Protein AF-A0A6B3EJN1-F1 (afdb_monomer_lite)

Secondary structure (DSSP, 8-state):
----HHHHHHHH-TT-EEEEEE--HHHHHHHHHH-PPPTTSEEEEEES-TT-HHHHHHHHTTTS-TTS-------S-GGGSSSHHHHHHHHHHHHTT--

Structure (mmCIF, N/CA/C/O backbone):
data_AF-A0A6B3EJN1-F1
#
_entry.id   AF-A0A6B3EJN1-F1
#
loop_
_atom_site.group_PDB
_atom_site.id
_atom_site.type_symbol
_atom_site.label_atom_id
_atom_site.label_alt_id
_atom_site.label_comp_id
_atom_site.label_asym_id
_atom_site.label_entity_id
_atom_site.label_seq_id
_atom_site.pdbx_PDB_ins_code
_atom_site.Cartn_x
_atom_site.Cartn_y
_atom_site.Cartn_z
_atom_site.occupancy
_atom_site.B_iso_or_equiv
_atom_site.auth_seq_id
_atom_site.auth_comp_id
_atom_site.auth_asym_id
_atom_site.auth_atom_id
_atom_site.pdbx_PDB_model_num
ATOM 1 N N . THR A 1 1 ? -18.708 11.502 -8.503 1.00 52.38 1 THR A N 1
ATOM 2 C CA . THR A 1 1 ? -17.451 12.018 -7.927 1.00 52.38 1 THR A CA 1
ATOM 3 C C . THR A 1 1 ? -16.366 10.995 -8.191 1.00 52.38 1 THR A C 1
ATOM 5 O O . THR A 1 1 ? -16.683 9.812 -8.226 1.00 52.38 1 THR A O 1
ATOM 8 N N . ALA A 1 2 ? -15.136 11.419 -8.476 1.00 66.00 2 ALA A N 1
ATOM 9 C CA . ALA A 1 2 ? -14.001 10.499 -8.510 1.00 66.00 2 ALA A CA 1
ATOM 10 C C . ALA A 1 2 ? -13.492 10.385 -7.069 1.00 66.00 2 ALA A C 1
ATOM 12 O O . ALA A 1 2 ? -12.890 11.331 -6.574 1.00 66.00 2 ALA A O 1
ATOM 13 N N . ASN A 1 3 ? -13.841 9.296 -6.386 1.00 79.44 3 ASN A N 1
ATOM 14 C CA . ASN A 1 3 ? -13.421 9.059 -5.006 1.00 79.44 3 ASN A CA 1
ATOM 15 C C . ASN A 1 3 ? -12.040 8.389 -5.007 1.00 79.44 3 ASN A C 1
ATOM 17 O O . ASN A 1 3 ? -11.756 7.556 -5.873 1.00 79.44 3 ASN A O 1
ATOM 21 N N . ALA A 1 4 ? -11.198 8.720 -4.033 1.00 88.69 4 ALA A N 1
ATOM 22 C CA . ALA A 1 4 ? -9.918 8.051 -3.840 1.00 88.69 4 ALA A CA 1
ATOM 23 C C . ALA A 1 4 ? -10.118 6.608 -3.340 1.00 88.69 4 ALA A C 1
ATOM 25 O O . ALA A 1 4 ? -11.120 6.282 -2.703 1.00 88.69 4 ALA A O 1
ATOM 26 N N . THR A 1 5 ? -9.140 5.731 -3.591 1.00 92.12 5 THR A N 1
ATOM 27 C CA . THR A 1 5 ? -9.209 4.311 -3.196 1.00 92.12 5 THR A CA 1
ATOM 28 C C . THR A 1 5 ? -9.539 4.120 -1.715 1.00 92.12 5 THR A C 1
ATOM 30 O O . THR A 1 5 ? -10.399 3.305 -1.388 1.00 92.12 5 THR A O 1
ATOM 33 N N . HIS A 1 6 ? -8.896 4.881 -0.824 1.00 93.56 6 HIS A N 1
ATOM 34 C CA . HIS A 1 6 ? -9.155 4.791 0.610 1.00 93.56 6 HIS A CA 1
ATOM 35 C C . HIS A 1 6 ? -10.569 5.244 0.979 1.00 93.56 6 HIS A C 1
ATOM 37 O O . HIS A 1 6 ? -11.200 4.582 1.789 1.00 93.56 6 HIS A O 1
ATOM 43 N N . GLU A 1 7 ? -11.108 6.291 0.347 1.00 93.00 7 GLU A N 1
ATOM 44 C CA . GLU A 1 7 ? -12.485 6.743 0.584 1.00 93.00 7 GLU A CA 1
ATOM 45 C C . GLU A 1 7 ? -13.490 5.655 0.196 1.00 93.00 7 GLU A C 1
ATOM 47 O O . GLU A 1 7 ? -14.424 5.366 0.942 1.00 93.00 7 GLU A O 1
ATOM 52 N N . VAL A 1 8 ? -13.282 5.006 -0.956 1.00 93.69 8 VAL A N 1
ATOM 53 C CA . VAL A 1 8 ? -14.136 3.895 -1.399 1.00 93.69 8 VAL A CA 1
ATOM 54 C C . VAL A 1 8 ? -14.026 2.716 -0.434 1.00 93.69 8 VAL A C 1
ATOM 56 O O . VAL A 1 8 ? -15.051 2.226 0.036 1.00 93.69 8 VAL A O 1
ATOM 59 N N . ALA A 1 9 ? -12.809 2.286 -0.093 1.00 94.69 9 ALA A N 1
ATOM 60 C CA . ALA A 1 9 ? -12.594 1.168 0.822 1.00 94.69 9 ALA A CA 1
ATOM 61 C C . ALA A 1 9 ? -13.189 1.442 2.214 1.00 94.69 9 ALA A C 1
ATOM 63 O O . ALA A 1 9 ? -13.917 0.606 2.746 1.00 94.69 9 ALA A O 1
ATOM 64 N N . GLN A 1 10 ? -12.955 2.632 2.770 1.00 95.62 10 GLN A N 1
ATOM 65 C CA . GLN A 1 10 ? -13.425 3.025 4.100 1.00 95.62 10 GLN A CA 1
ATOM 66 C C . GLN A 1 10 ? -14.932 3.285 4.152 1.00 95.62 10 GLN A C 1
ATOM 68 O O . GLN A 1 10 ? -15.540 3.097 5.203 1.00 95.62 10 GLN A O 1
ATOM 73 N N . SER A 1 11 ? -15.566 3.628 3.024 1.00 94.12 11 SER A N 1
ATOM 74 C CA . SER A 1 11 ? -17.032 3.696 2.945 1.00 94.12 11 SER A CA 1
ATOM 75 C C . SER A 1 11 ? -17.711 2.335 3.144 1.00 94.12 11 SER A C 1
ATOM 77 O O . SER A 1 11 ? -18.859 2.281 3.580 1.00 94.12 11 SER A O 1
ATOM 79 N N . VAL A 1 12 ? -17.003 1.240 2.842 1.00 96.50 12 VAL A N 1
ATOM 80 C CA . VAL A 1 12 ? -17.485 -0.138 3.013 1.00 96.50 12 VAL A CA 1
ATOM 81 C C . VAL A 1 12 ? -16.991 -0.732 4.333 1.00 96.50 12 VAL A C 1
ATOM 83 O O . VAL A 1 12 ? -17.758 -1.379 5.043 1.00 96.50 12 VAL A O 1
ATOM 86 N N . ALA A 1 13 ? -15.721 -0.507 4.671 1.00 96.50 13 ALA A N 1
ATOM 87 C CA . ALA A 1 13 ? -15.075 -0.987 5.886 1.00 96.50 13 ALA A CA 1
ATOM 88 C C . ALA A 1 13 ? -14.256 0.152 6.524 1.00 96.50 13 ALA A C 1
ATOM 90 O O . ALA A 1 13 ? -13.105 0.349 6.136 1.00 96.50 13 ALA A O 1
ATOM 91 N N . PRO A 1 14 ? -14.801 0.891 7.512 1.00 96.12 14 PRO A N 1
ATOM 92 C CA . PRO A 1 14 ? -14.144 2.067 8.101 1.00 96.12 14 PRO A CA 1
ATOM 93 C C . PRO A 1 14 ? -12.743 1.814 8.674 1.00 96.12 14 PRO A C 1
ATOM 95 O O . PRO A 1 14 ? -11.924 2.727 8.733 1.00 96.12 14 PRO A O 1
ATOM 98 N N . THR A 1 15 ? -12.449 0.567 9.050 1.00 96.06 15 THR A N 1
ATOM 99 C CA . THR A 1 15 ? -11.145 0.122 9.559 1.00 96.06 15 THR A CA 1
ATOM 100 C C . THR A 1 15 ? -10.113 -0.169 8.467 1.00 96.06 15 THR A C 1
ATOM 102 O O . THR A 1 15 ? -8.969 -0.501 8.786 1.00 96.06 15 THR A O 1
ATOM 105 N N . ALA A 1 16 ? -10.484 -0.070 7.185 1.00 96.81 16 ALA A N 1
ATOM 106 C CA . ALA A 1 16 ? -9.592 -0.342 6.067 1.00 96.81 16 ALA A CA 1
ATOM 107 C C . ALA A 1 16 ? -8.348 0.555 6.120 1.00 96.81 16 ALA A C 1
ATOM 109 O O . ALA A 1 16 ? -8.421 1.772 6.339 1.00 96.81 16 ALA A O 1
ATOM 110 N N . ARG A 1 17 ? -7.195 -0.074 5.884 1.00 97.06 17 ARG A N 1
ATOM 111 C CA . ARG A 1 17 ? -5.882 0.570 5.877 1.00 97.06 17 ARG A CA 1
ATOM 112 C C . ARG A 1 17 ? -5.295 0.540 4.479 1.00 97.06 17 ARG A C 1
ATOM 114 O O . ARG A 1 17 ? -5.345 -0.493 3.816 1.00 97.06 17 ARG A O 1
ATOM 121 N N . ILE A 1 18 ? -4.785 1.677 4.025 1.00 96.56 18 ILE A N 1
ATOM 122 C CA . ILE A 1 18 ? -4.296 1.848 2.659 1.00 96.56 18 ILE A CA 1
ATOM 123 C C . ILE A 1 18 ? -2.919 2.506 2.707 1.00 96.56 18 ILE A C 1
ATOM 125 O O . ILE A 1 18 ? -2.725 3.503 3.398 1.00 96.56 18 ILE A O 1
ATOM 129 N N . VAL A 1 19 ? -1.977 1.969 1.936 1.00 95.94 19 VAL A N 1
ATOM 130 C CA . VAL A 1 19 ? -0.668 2.585 1.703 1.00 95.94 19 VAL A CA 1
ATOM 131 C C . VAL A 1 19 ? -0.556 2.903 0.220 1.00 95.94 19 VAL A C 1
ATOM 133 O O . VAL A 1 19 ? -0.706 2.019 -0.622 1.00 95.94 19 VAL A O 1
ATOM 136 N N . TYR A 1 20 ? -0.326 4.172 -0.092 1.00 94.25 20 TYR A N 1
ATOM 137 C CA . TYR A 1 20 ? -0.054 4.642 -1.446 1.00 94.25 20 TYR A CA 1
ATOM 138 C C . TYR A 1 20 ? 1.452 4.664 -1.700 1.00 94.25 20 TYR A C 1
ATOM 140 O O . TYR A 1 20 ? 2.229 4.896 -0.777 1.00 94.25 20 TYR A O 1
ATOM 148 N N . VAL A 1 21 ? 1.864 4.433 -2.944 1.00 93.44 21 VAL A N 1
ATOM 149 C CA . VAL A 1 21 ? 3.277 4.393 -3.340 1.00 93.44 21 VAL A CA 1
ATOM 150 C C . VAL A 1 21 ? 3.425 5.132 -4.657 1.00 93.44 21 VAL A C 1
ATO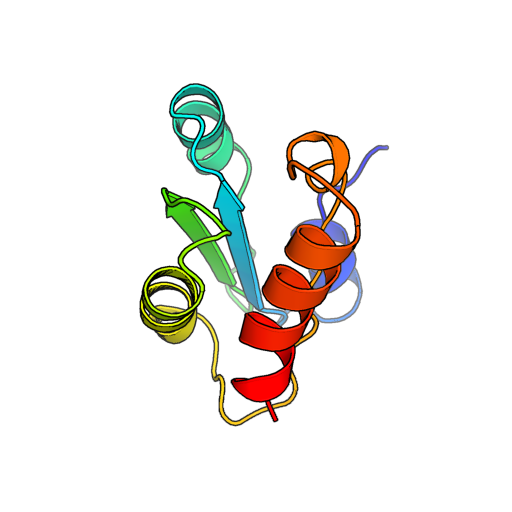M 152 O O . VAL A 1 21 ? 2.737 4.791 -5.618 1.00 93.44 21 VAL A O 1
ATOM 155 N N . ASP A 1 22 ? 4.306 6.126 -4.700 1.00 91.06 22 ASP A N 1
ATOM 156 C CA . ASP A 1 22 ? 4.680 6.819 -5.935 1.00 91.06 22 ASP A CA 1
ATOM 157 C C . ASP A 1 22 ? 6.057 7.489 -5.745 1.00 91.06 22 ASP A C 1
ATOM 159 O O . ASP A 1 22 ? 6.408 7.915 -4.635 1.00 91.06 22 ASP A O 1
ATOM 163 N N . HIS A 1 23 ? 6.864 7.542 -6.808 1.00 87.31 23 HIS A N 1
ATOM 164 C CA . HIS A 1 23 ? 8.206 8.124 -6.783 1.00 87.31 23 HIS A CA 1
ATOM 165 C C . HIS A 1 23 ? 8.224 9.613 -7.163 1.00 87.31 23 HIS A C 1
ATOM 167 O O . HIS A 1 23 ? 9.251 10.271 -6.966 1.00 87.31 23 HIS A O 1
ATOM 173 N N . ASP A 1 24 ? 7.126 10.157 -7.701 1.00 83.25 24 ASP A N 1
ATOM 174 C CA . ASP A 1 24 ? 7.038 11.547 -8.136 1.00 83.25 24 ASP A CA 1
ATOM 175 C C . ASP A 1 24 ? 6.935 12.490 -6.917 1.00 83.25 24 ASP A C 1
ATOM 177 O O . ASP A 1 24 ? 5.960 12.453 -6.154 1.00 83.25 24 ASP A O 1
ATOM 181 N N . PRO A 1 25 ? 7.922 13.383 -6.707 1.00 74.56 25 PRO A N 1
ATOM 182 C CA . PRO A 1 25 ? 7.896 14.330 -5.596 1.00 74.56 25 PRO A CA 1
ATOM 183 C C . PRO A 1 25 ? 6.707 15.307 -5.646 1.00 74.56 25 PRO A C 1
ATOM 185 O O . PRO A 1 25 ? 6.320 15.843 -4.605 1.00 74.56 25 PRO A O 1
ATOM 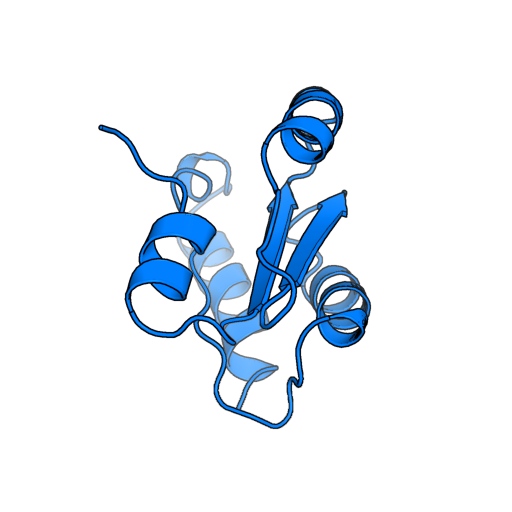188 N N . ILE A 1 26 ? 6.107 15.541 -6.819 1.00 76.38 26 ILE A N 1
ATOM 189 C CA . ILE A 1 26 ? 4.904 16.372 -6.965 1.00 76.38 26 ILE A CA 1
ATOM 190 C C . ILE A 1 26 ? 3.701 15.676 -6.323 1.00 76.38 26 ILE A C 1
ATOM 192 O O . ILE A 1 26 ? 2.921 16.320 -5.612 1.00 76.38 26 ILE A O 1
ATOM 196 N N . VAL A 1 27 ? 3.581 14.357 -6.505 1.00 77.19 27 VAL A N 1
ATOM 197 C CA . VAL A 1 27 ? 2.499 13.556 -5.920 1.00 77.19 27 VAL A CA 1
ATOM 198 C C . VAL A 1 27 ? 2.588 13.584 -4.401 1.00 77.19 27 VAL A C 1
ATOM 200 O O . VAL A 1 27 ? 1.577 13.836 -3.754 1.00 77.19 27 VAL A O 1
ATOM 203 N N . LEU A 1 28 ? 3.783 13.459 -3.817 1.00 71.56 28 LEU A N 1
ATOM 204 C CA . LEU A 1 28 ? 3.973 13.525 -2.363 1.00 71.56 28 LEU A CA 1
ATOM 205 C C . LEU A 1 28 ? 3.430 14.831 -1.749 1.00 71.56 28 LEU A C 1
ATOM 207 O O . LEU A 1 28 ? 2.806 14.815 -0.682 1.00 71.56 28 LEU A O 1
ATOM 211 N N . ALA A 1 29 ? 3.650 15.966 -2.418 1.00 68.06 29 ALA A N 1
ATOM 212 C CA . ALA A 1 29 ? 3.179 17.266 -1.944 1.00 68.06 29 ALA A CA 1
ATOM 213 C C . ALA A 1 29 ? 1.643 17.371 -1.946 1.00 68.06 29 ALA A C 1
ATOM 215 O O . ALA A 1 29 ? 1.077 18.044 -1.086 1.00 68.06 29 ALA A O 1
ATOM 216 N N . HIS A 1 30 ? 0.966 16.708 -2.888 1.00 69.56 30 HIS A N 1
ATOM 217 C CA . HIS A 1 30 ? -0.500 16.683 -2.974 1.00 69.56 30 HIS A CA 1
ATOM 218 C C . HIS A 1 30 ? -1.118 15.570 -2.113 1.00 69.56 30 HIS A C 1
ATOM 220 O O . HIS A 1 30 ? -2.169 15.768 -1.503 1.00 69.56 30 HIS A O 1
ATOM 226 N N . ALA A 1 31 ? -0.439 14.430 -1.992 1.00 66.94 31 ALA A N 1
ATOM 227 C CA . ALA A 1 31 ? -0.881 13.256 -1.251 1.00 66.94 31 ALA A CA 1
ATOM 228 C C . ALA A 1 31 ? -1.090 13.567 0.234 1.00 66.94 31 ALA A C 1
ATOM 230 O O . ALA A 1 31 ? -2.127 13.227 0.793 1.00 66.94 31 ALA A O 1
ATOM 231 N N . ARG A 1 32 ? -0.175 14.305 0.874 1.00 64.50 32 ARG A N 1
ATOM 232 C CA . ARG A 1 32 ? -0.321 14.670 2.297 1.00 64.50 32 ARG A CA 1
ATOM 233 C C . ARG A 1 32 ? -1.558 15.518 2.601 1.00 64.50 32 ARG A C 1
ATOM 235 O O . ARG A 1 32 ? -2.034 15.492 3.729 1.00 64.50 32 ARG A O 1
ATOM 242 N N . ALA A 1 33 ? -2.066 16.268 1.625 1.00 66.06 33 ALA A N 1
ATOM 243 C CA . ALA A 1 33 ? -3.264 17.087 1.795 1.00 66.06 33 ALA A CA 1
ATOM 244 C C . ALA A 1 33 ? -4.567 16.310 1.534 1.00 66.06 33 ALA A C 1
ATOM 246 O O . ALA A 1 33 ? -5.616 16.719 2.023 1.00 66.06 33 ALA A O 1
ATOM 247 N N . LEU A 1 34 ? -4.507 15.218 0.762 1.00 72.12 34 LEU A N 1
ATOM 248 C CA . LEU A 1 34 ? -5.681 14.489 0.262 1.00 72.12 34 LEU A CA 1
ATOM 249 C C . LEU A 1 34 ? -5.854 13.093 0.875 1.00 72.12 34 LEU A C 1
ATOM 251 O O . LEU A 1 34 ? -6.946 12.537 0.825 1.00 72.12 34 LEU A O 1
ATOM 255 N N . LEU A 1 35 ? -4.800 12.509 1.443 1.00 78.75 35 LEU A N 1
ATOM 256 C CA . LEU A 1 35 ? -4.836 11.182 2.057 1.00 78.75 35 LEU A CA 1
ATOM 257 C C . LEU A 1 35 ? -5.233 11.276 3.530 1.00 78.75 35 LEU A C 1
ATOM 259 O O . LEU A 1 35 ? -4.441 10.981 4.427 1.00 78.75 35 LEU A O 1
ATOM 263 N N . THR A 1 36 ? -6.461 11.723 3.773 1.00 83.56 36 THR A N 1
ATOM 264 C CA . THR A 1 36 ? -7.024 11.833 5.119 1.00 83.56 36 THR A CA 1
ATOM 265 C C . THR A 1 36 ? -7.937 10.653 5.415 1.00 83.56 36 THR A C 1
ATOM 267 O O . THR A 1 36 ? -8.980 10.499 4.789 1.00 83.56 36 THR A O 1
ATOM 270 N N . SER A 1 37 ? -7.573 9.853 6.413 1.00 87.38 37 SER A N 1
ATOM 271 C CA . SER A 1 37 ? -8.404 8.760 6.919 1.00 87.38 37 SER A CA 1
ATOM 2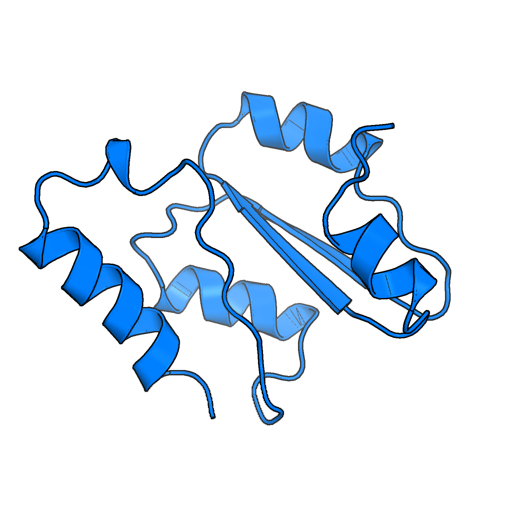72 C C . SER A 1 37 ? -9.239 9.203 8.120 1.00 87.38 37 SER A C 1
ATOM 274 O O . SER A 1 37 ? -8.831 10.069 8.897 1.00 87.38 37 SER A O 1
ATOM 276 N N . GLY A 1 38 ? -10.384 8.548 8.320 1.00 85.56 38 GLY A N 1
ATOM 277 C CA . GLY A 1 38 ? -11.085 8.573 9.605 1.00 85.56 38 GLY A CA 1
ATOM 278 C C . GLY A 1 38 ? -10.279 7.877 10.718 1.00 85.56 38 GLY A C 1
ATOM 279 O O . GLY A 1 38 ? -9.340 7.137 10.414 1.00 85.56 38 GLY A O 1
ATOM 280 N N . PRO A 1 39 ? -10.647 8.073 12.001 1.00 89.44 39 PRO A N 1
ATOM 281 C CA . PRO A 1 39 ? -9.869 7.599 13.154 1.00 89.44 39 PRO A CA 1
ATOM 282 C C . PRO A 1 39 ? -9.806 6.069 13.302 1.00 89.44 39 PRO A C 1
ATOM 284 O O . PRO A 1 39 ? -8.951 5.566 14.024 1.00 89.44 39 PRO A O 1
ATOM 287 N N . GLU A 1 40 ? -10.715 5.333 12.659 1.00 92.12 40 GLU A N 1
ATOM 288 C CA . GLU A 1 40 ? -10.774 3.865 12.718 1.00 92.12 40 GLU A CA 1
ATOM 289 C C . GLU A 1 40 ? -9.860 3.187 11.685 1.00 92.12 40 GLU A C 1
ATOM 291 O O . GLU A 1 40 ? -9.404 2.062 11.901 1.00 92.12 40 GLU A O 1
ATOM 296 N N . GLY A 1 41 ? -9.597 3.868 10.569 1.00 95.31 41 GLY A N 1
ATOM 297 C CA . GLY A 1 41 ? -8.752 3.397 9.478 1.00 95.31 41 GLY A CA 1
ATOM 298 C C . GLY A 1 41 ? -7.362 4.024 9.513 1.00 95.31 41 GLY A C 1
ATOM 299 O O . GLY A 1 41 ? -6.976 4.702 10.465 1.00 95.31 41 GLY A O 1
ATOM 300 N N . ALA A 1 42 ? -6.600 3.813 8.444 1.00 95.44 42 ALA A N 1
ATOM 301 C CA . ALA A 1 42 ? -5.332 4.503 8.251 1.00 95.44 42 ALA A CA 1
ATOM 302 C C . ALA A 1 42 ? -5.027 4.702 6.767 1.00 95.44 42 ALA A C 1
ATOM 304 O O . ALA A 1 42 ? -5.320 3.841 5.934 1.00 95.44 42 ALA A O 1
ATOM 305 N N . THR A 1 43 ? -4.387 5.821 6.458 1.00 94.56 43 THR A N 1
ATOM 306 C CA . THR A 1 43 ? -3.795 6.099 5.153 1.00 94.56 43 THR A CA 1
ATOM 307 C C . THR A 1 43 ? -2.360 6.534 5.352 1.00 94.56 43 THR A C 1
ATOM 309 O O . THR A 1 43 ? -2.083 7.383 6.197 1.00 94.56 43 THR A O 1
ATOM 312 N N . ASP A 1 44 ? -1.459 5.965 4.565 1.00 93.06 44 ASP A N 1
ATOM 313 C CA . ASP A 1 44 ? -0.056 6.362 4.551 1.00 93.06 44 ASP A CA 1
ATOM 314 C C . ASP A 1 44 ? 0.461 6.439 3.113 1.00 93.06 44 ASP A C 1
ATOM 316 O O . ASP A 1 44 ? -0.185 5.968 2.169 1.00 93.06 44 ASP A O 1
ATOM 320 N N . TYR A 1 45 ? 1.617 7.065 2.944 1.00 92.25 45 TYR A N 1
ATOM 321 C CA . TYR A 1 45 ? 2.252 7.256 1.655 1.00 92.25 45 TYR A CA 1
ATOM 322 C C . TYR A 1 45 ? 3.741 6.934 1.740 1.00 92.25 45 TYR A C 1
ATOM 324 O O . TYR A 1 45 ? 4.491 7.567 2.484 1.00 92.25 45 TYR A O 1
ATOM 332 N N . VAL A 1 46 ? 4.178 6.005 0.898 1.00 92.69 46 VAL A N 1
ATOM 333 C CA . VAL A 1 46 ? 5.582 5.673 0.692 1.00 92.69 46 VAL A CA 1
ATOM 334 C C . VAL A 1 46 ? 6.078 6.432 -0.530 1.00 92.69 46 VAL A C 1
ATOM 336 O O . VAL A 1 46 ? 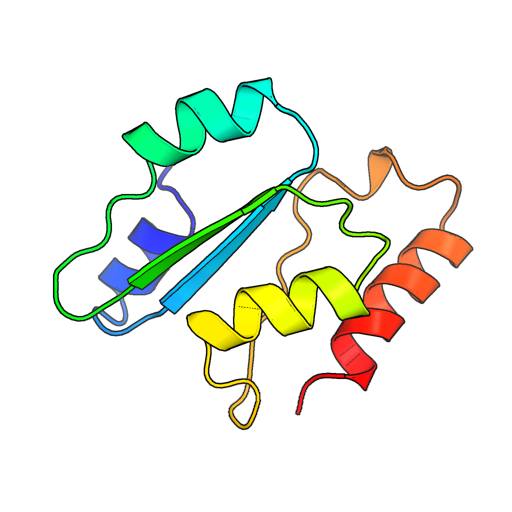5.642 6.194 -1.656 1.00 92.69 46 VAL A O 1
ATOM 339 N N . HIS A 1 47 ? 7.021 7.347 -0.311 1.00 92.00 47 HIS A N 1
ATOM 340 C CA . HIS A 1 47 ? 7.787 7.922 -1.411 1.00 92.00 47 HIS A CA 1
ATOM 341 C C . HIS A 1 47 ? 8.855 6.913 -1.829 1.00 92.00 47 HIS A C 1
ATOM 343 O O . HIS A 1 47 ? 9.846 6.736 -1.124 1.00 92.00 47 HIS A O 1
ATOM 349 N N . GLY A 1 48 ? 8.642 6.237 -2.953 1.00 91.12 48 GLY A N 1
ATOM 350 C CA . GLY A 1 48 ? 9.544 5.187 -3.407 1.00 91.12 48 GLY A CA 1
ATOM 351 C C . GLY A 1 48 ? 9.205 4.681 -4.800 1.00 91.12 48 GLY A C 1
ATOM 352 O O . GLY A 1 48 ? 8.100 4.882 -5.302 1.00 91.12 48 GLY A O 1
ATOM 353 N N . ASP A 1 49 ? 10.181 4.031 -5.426 1.00 91.81 49 ASP A N 1
ATOM 354 C CA . ASP A 1 49 ? 9.972 3.325 -6.684 1.00 91.81 49 ASP A CA 1
ATOM 355 C C . ASP A 1 49 ? 9.254 1.999 -6.409 1.00 91.81 49 ASP A C 1
ATOM 357 O O . ASP A 1 49 ? 9.742 1.176 -5.635 1.00 91.81 49 ASP A O 1
ATOM 361 N N . LEU A 1 50 ? 8.108 1.775 -7.058 1.00 92.25 50 LEU A N 1
ATOM 362 C CA . LEU A 1 50 ? 7.375 0.517 -6.938 1.00 92.25 50 LEU A CA 1
ATOM 363 C C . LEU A 1 50 ? 8.176 -0.695 -7.445 1.00 92.25 50 LEU A C 1
ATOM 365 O O . LEU A 1 50 ? 7.867 -1.824 -7.083 1.00 92.25 50 LEU A O 1
ATOM 369 N N . ALA A 1 51 ? 9.210 -0.488 -8.266 1.00 92.19 51 ALA A N 1
ATOM 370 C CA . ALA A 1 51 ? 10.111 -1.565 -8.665 1.00 92.19 51 ALA A CA 1
ATOM 371 C C . ALA A 1 51 ? 10.945 -2.115 -7.492 1.00 92.19 51 ALA A C 1
ATOM 373 O O . ALA A 1 51 ? 11.348 -3.280 -7.532 1.00 92.19 51 ALA A O 1
ATOM 374 N N . ASP A 1 52 ? 11.157 -1.330 -6.430 1.00 94.81 52 ASP A N 1
ATOM 375 C CA . ASP A 1 52 ? 11.823 -1.762 -5.197 1.00 94.81 52 ASP A CA 1
ATOM 376 C C . ASP A 1 52 ? 10.803 -2.289 -4.173 1.00 94.81 52 ASP A C 1
ATOM 378 O O . ASP A 1 52 ? 10.567 -1.714 -3.104 1.00 94.81 52 ASP A O 1
ATOM 382 N N . ALA A 1 53 ? 10.168 -3.411 -4.525 1.00 95.31 53 ALA A N 1
ATOM 383 C CA . ALA A 1 53 ? 9.143 -4.045 -3.698 1.00 95.31 53 ALA A CA 1
ATOM 384 C C . ALA A 1 53 ? 9.594 -4.322 -2.246 1.00 95.31 53 ALA A C 1
ATOM 386 O O . ALA A 1 53 ? 8.803 -4.039 -1.345 1.00 95.31 53 ALA A O 1
ATOM 387 N N . PRO A 1 54 ? 10.826 -4.802 -1.959 1.00 95.88 54 PRO A N 1
ATOM 388 C CA . PRO A 1 54 ? 11.283 -4.997 -0.581 1.00 95.88 54 PRO A CA 1
ATOM 389 C C . PRO A 1 54 ? 11.237 -3.719 0.262 1.00 95.88 54 PRO A C 1
ATOM 391 O O . PRO A 1 54 ? 10.720 -3.746 1.380 1.00 95.88 54 PRO A O 1
ATOM 394 N N . THR A 1 55 ? 11.731 -2.597 -0.271 1.00 96.38 55 THR A N 1
ATOM 395 C CA . THR A 1 55 ? 11.695 -1.305 0.429 1.00 96.38 55 THR A CA 1
ATOM 396 C C . THR A 1 55 ? 10.258 -0.832 0.618 1.00 96.38 55 THR A C 1
ATOM 398 O O . THR A 1 55 ? 9.872 -0.443 1.720 1.00 96.38 55 THR A O 1
ATOM 401 N N . VAL A 1 56 ? 9.436 -0.920 -0.431 1.00 96.50 56 VAL A N 1
ATOM 402 C CA . VAL A 1 56 ? 8.028 -0.512 -0.368 1.00 96.50 56 VAL A CA 1
ATOM 403 C C . VAL A 1 56 ? 7.252 -1.320 0.670 1.00 96.50 56 VAL A C 1
ATOM 405 O O . VAL A 1 56 ? 6.512 -0.741 1.462 1.00 96.50 56 VAL A O 1
ATOM 408 N N . LEU A 1 57 ? 7.425 -2.642 0.703 1.00 96.81 57 LEU A N 1
ATOM 409 C CA . LEU A 1 57 ? 6.739 -3.521 1.649 1.00 96.81 57 LEU A CA 1
ATOM 410 C C . LEU A 1 57 ? 7.207 -3.290 3.088 1.00 96.81 57 LEU A C 1
ATOM 412 O O . LEU A 1 57 ? 6.377 -3.266 3.996 1.00 96.81 57 LEU A O 1
ATOM 416 N N . ALA A 1 58 ? 8.505 -3.066 3.307 1.00 97.12 58 ALA A N 1
ATOM 417 C CA . ALA A 1 58 ? 9.035 -2.747 4.631 1.00 97.12 58 ALA A CA 1
ATOM 418 C C . ALA A 1 58 ? 8.444 -1.442 5.192 1.00 97.12 58 ALA A C 1
ATOM 420 O O . ALA A 1 58 ? 8.098 -1.370 6.372 1.00 97.12 58 ALA A O 1
ATOM 421 N N . GLU A 1 59 ? 8.284 -0.421 4.348 1.00 97.19 59 GLU A N 1
ATOM 422 C CA . GLU A 1 59 ? 7.638 0.832 4.739 1.00 97.19 59 GLU A CA 1
ATOM 423 C C . GLU A 1 59 ? 6.124 0.658 4.919 1.00 97.19 59 GLU A C 1
ATOM 425 O O . GLU A 1 59 ? 5.569 1.102 5.925 1.00 97.19 59 GLU A O 1
ATOM 430 N N . ALA A 1 60 ? 5.459 -0.066 4.014 1.00 97.12 60 ALA A N 1
ATOM 431 C CA . ALA A 1 60 ? 4.027 -0.342 4.102 1.00 97.12 60 ALA A CA 1
ATOM 432 C C . ALA A 1 60 ? 3.649 -1.118 5.375 1.00 97.12 60 ALA A C 1
ATOM 434 O O . ALA A 1 60 ? 2.594 -0.858 5.957 1.00 97.12 60 ALA A O 1
ATOM 435 N N . ALA A 1 61 ? 4.519 -2.013 5.854 1.00 97.12 61 ALA A N 1
ATOM 436 C CA . ALA A 1 61 ? 4.329 -2.790 7.081 1.00 97.12 61 ALA A CA 1
ATOM 437 C C . ALA A 1 61 ? 4.230 -1.932 8.358 1.00 97.12 61 ALA A C 1
ATOM 439 O O . ALA A 1 61 ? 3.778 -2.410 9.397 1.00 97.12 61 ALA A O 1
ATOM 440 N N . LYS A 1 62 ? 4.625 -0.653 8.307 1.00 96.56 62 LYS A N 1
ATOM 441 C CA . LYS A 1 62 ? 4.421 0.288 9.424 1.00 96.56 62 LYS A CA 1
ATOM 442 C C . LYS A 1 62 ? 2.944 0.633 9.623 1.00 96.56 62 LYS A C 1
ATOM 444 O O . LYS A 1 62 ? 2.544 0.994 10.728 1.00 96.56 62 LYS A O 1
ATOM 449 N N . THR A 1 63 ? 2.143 0.488 8.567 1.00 96.44 63 THR A N 1
ATOM 450 C CA . THR A 1 63 ? 0.712 0.804 8.551 1.00 96.44 63 THR A CA 1
ATOM 451 C C . THR A 1 63 ? -0.150 -0.448 8.355 1.00 96.44 63 THR A C 1
ATOM 453 O O . THR A 1 63 ? -1.194 -0.575 9.003 1.00 96.44 63 THR A O 1
ATOM 456 N N . LEU A 1 64 ? 0.277 -1.389 7.507 1.00 97.25 64 LEU A N 1
ATOM 457 C CA . LEU A 1 64 ? -0.433 -2.633 7.188 1.00 97.25 64 LEU A CA 1
ATOM 458 C C . LEU A 1 64 ? 0.097 -3.822 7.997 1.00 97.25 64 LEU A C 1
ATOM 460 O O . LEU A 1 64 ? 1.300 -3.965 8.190 1.00 97.25 64 LEU A O 1
ATOM 464 N N . ASP A 1 65 ? -0.800 -4.727 8.389 1.00 96.06 65 ASP A N 1
ATOM 465 C CA . ASP A 1 65 ? -0.425 -6.060 8.869 1.00 96.06 65 ASP A CA 1
ATOM 466 C C . ASP A 1 65 ? -0.254 -7.000 7.667 1.00 96.06 65 ASP A C 1
ATOM 468 O O . ASP A 1 65 ? -1.231 -7.538 7.146 1.00 96.06 65 ASP A O 1
ATOM 472 N N . LEU A 1 66 ? 0.991 -7.183 7.217 1.00 96.12 66 LEU A N 1
ATOM 473 C CA . LEU A 1 66 ? 1.314 -8.024 6.055 1.00 96.12 66 LEU A CA 1
ATOM 474 C C . LEU A 1 66 ? 1.224 -9.533 6.341 1.00 96.12 66 LEU A C 1
ATOM 476 O O . LEU A 1 66 ? 1.515 -10.336 5.461 1.00 96.12 66 LEU A O 1
ATOM 480 N N . THR A 1 67 ? 0.831 -9.939 7.555 1.00 95.31 67 THR A N 1
ATOM 481 C CA . THR A 1 67 ? 0.511 -11.346 7.856 1.00 9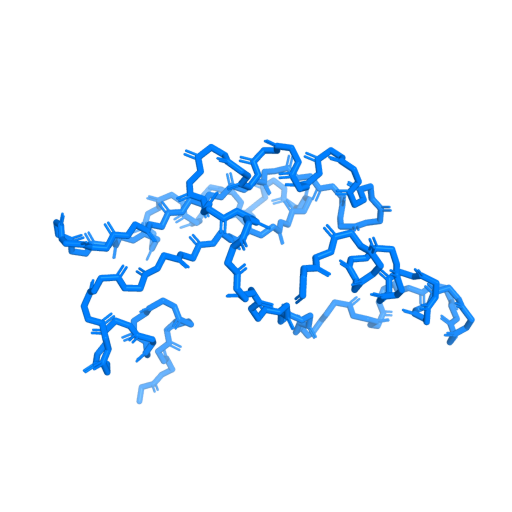5.31 67 THR A CA 1
ATOM 482 C C . THR A 1 67 ? -0.936 -11.707 7.513 1.00 95.31 67 THR A C 1
ATOM 484 O O . THR A 1 67 ? -1.300 -12.884 7.518 1.00 95.31 67 THR A O 1
ATOM 487 N N . GLN A 1 68 ? -1.760 -10.708 7.188 1.00 94.94 68 GLN A N 1
ATOM 488 C CA . GLN A 1 68 ? -3.132 -10.868 6.715 1.00 94.94 68 GLN A CA 1
ATOM 489 C C . GLN A 1 68 ? -3.220 -10.629 5.201 1.00 94.94 68 GLN A C 1
ATOM 491 O O . GLN A 1 68 ? -2.324 -10.003 4.638 1.00 94.94 68 GLN A O 1
ATOM 496 N N . PRO A 1 69 ? -4.289 -11.092 4.521 1.00 95.50 69 PRO A N 1
ATOM 497 C CA . PRO A 1 69 ? -4.459 -10.863 3.088 1.00 95.50 69 PRO A CA 1
ATOM 498 C C . PRO A 1 69 ? -4.413 -9.374 2.721 1.00 95.50 69 PRO A C 1
ATOM 500 O O . PRO A 1 69 ? -5.161 -8.564 3.274 1.00 95.50 69 PRO A O 1
ATOM 503 N N . VAL A 1 70 ? -3.575 -9.027 1.741 1.00 96.69 70 VAL A N 1
ATOM 504 C CA . VAL A 1 70 ? -3.412 -7.656 1.235 1.00 96.69 70 VAL A CA 1
ATOM 505 C C . VAL A 1 70 ? -3.767 -7.603 -0.247 1.00 96.69 70 VAL A C 1
ATOM 507 O O . VAL A 1 70 ? -3.271 -8.383 -1.055 1.00 96.69 70 VAL A O 1
ATOM 510 N N . ALA A 1 71 ? -4.607 -6.639 -0.626 1.00 95.62 71 ALA A N 1
ATOM 511 C CA . ALA A 1 71 ? -4.877 -6.349 -2.028 1.00 95.62 71 ALA A CA 1
ATOM 512 C C . ALA A 1 71 ? -3.809 -5.401 -2.594 1.00 95.62 71 ALA A C 1
ATOM 514 O O . ALA A 1 71 ? -3.621 -4.297 -2.083 1.00 95.62 71 ALA A O 1
ATOM 515 N N . VAL A 1 72 ? -3.158 -5.803 -3.687 1.00 94.88 72 VAL A N 1
ATOM 516 C CA . VAL A 1 72 ? -2.205 -4.961 -4.424 1.00 94.88 72 VAL A CA 1
ATOM 517 C C . VAL A 1 72 ? -2.905 -4.340 -5.630 1.00 94.88 72 VAL A C 1
ATOM 519 O O . VAL A 1 72 ? -3.422 -5.047 -6.495 1.00 94.88 72 VAL A O 1
ATOM 522 N N . LEU A 1 73 ? -2.923 -3.008 -5.694 1.00 94.00 73 LEU A N 1
ATOM 523 C CA . LEU A 1 73 ? -3.550 -2.241 -6.772 1.00 94.00 73 LEU A CA 1
ATOM 524 C C . LEU A 1 73 ? -2.484 -1.450 -7.535 1.00 94.00 73 LEU A C 1
ATOM 526 O O . LEU A 1 73 ? -2.024 -0.413 -7.066 1.00 94.00 73 LEU A O 1
ATOM 530 N N . ILE A 1 74 ? -2.118 -1.920 -8.728 1.00 91.50 74 ILE A N 1
ATOM 531 C CA . ILE A 1 74 ? -1.201 -1.212 -9.631 1.00 91.50 74 ILE A CA 1
ATOM 532 C C . ILE A 1 74 ? -2.030 -0.527 -10.721 1.00 91.50 74 ILE A C 1
ATOM 534 O O . ILE A 1 74 ? -2.467 -1.163 -11.680 1.00 91.50 74 ILE A O 1
ATOM 538 N N . LEU A 1 75 ? -2.292 0.770 -10.551 1.00 88.88 75 LEU A N 1
ATOM 539 C CA . LEU A 1 75 ? -3.204 1.540 -11.401 1.00 88.88 75 LEU A CA 1
ATOM 540 C C . LEU A 1 75 ? -2.438 2.610 -12.181 1.00 88.88 75 LEU A C 1
ATOM 542 O O . LEU A 1 75 ? -1.714 3.401 -11.591 1.00 88.88 75 LEU A O 1
ATOM 546 N N . SER A 1 76 ? -2.615 2.650 -13.505 1.00 86.12 76 SER A N 1
ATOM 547 C CA . SER A 1 76 ? -2.030 3.662 -14.408 1.00 86.12 76 SER A CA 1
ATOM 548 C C . SER A 1 76 ? -0.495 3.805 -14.378 1.00 86.12 76 SER A C 1
ATOM 550 O O . SER A 1 76 ? 0.037 4.731 -14.984 1.00 86.12 76 SER A O 1
ATOM 552 N N . THR A 1 77 ? 0.236 2.881 -13.746 1.00 86.62 77 THR A N 1
ATOM 553 C CA . THR A 1 77 ? 1.708 2.920 -13.648 1.00 86.62 77 THR A CA 1
ATOM 554 C C . THR A 1 77 ? 2.410 1.927 -14.572 1.00 86.62 77 THR A C 1
ATOM 556 O O . THR A 1 77 ? 3.524 2.208 -15.006 1.00 86.62 77 THR A O 1
ATOM 559 N N . LEU A 1 78 ? 1.760 0.822 -14.962 1.00 86.25 78 LEU A N 1
ATOM 560 C CA . LEU A 1 78 ? 2.375 -0.225 -15.797 1.00 86.25 78 LEU A CA 1
ATOM 561 C C . LEU A 1 78 ? 2.840 0.261 -17.181 1.00 86.25 78 LEU A C 1
ATOM 563 O O . LEU A 1 78 ? 3.724 -0.353 -17.765 1.00 86.25 78 LEU A O 1
ATOM 567 N N . GLY A 1 79 ? 2.300 1.373 -17.692 1.00 84.94 79 GLY A N 1
ATOM 568 C CA . GLY A 1 79 ? 2.771 1.990 -18.940 1.00 84.94 79 GLY A CA 1
ATOM 569 C C . GLY A 1 79 ? 4.191 2.570 -18.867 1.00 84.94 79 GLY A C 1
ATOM 570 O O . GLY A 1 79 ? 4.772 2.862 -19.906 1.00 84.94 79 GLY A O 1
ATOM 571 N N . HIS A 1 80 ? 4.747 2.726 -17.663 1.00 86.19 80 HIS A N 1
ATOM 572 C CA . HIS A 1 80 ? 6.119 3.193 -17.434 1.00 86.19 80 HIS A CA 1
ATOM 573 C C . HIS A 1 80 ? 7.119 2.040 -17.277 1.00 86.19 80 HIS A C 1
ATOM 575 O O . HIS A 1 80 ? 8.315 2.276 -17.120 1.00 86.19 80 HIS A O 1
ATOM 581 N N . VAL A 1 81 ? 6.641 0.794 -17.298 1.00 89.81 81 VAL A N 1
ATOM 582 C CA . VAL A 1 81 ? 7.489 -0.393 -17.203 1.00 89.81 81 VAL A CA 1
ATOM 583 C C . VAL A 1 81 ? 8.025 -0.730 -18.605 1.00 89.81 81 VAL A C 1
ATOM 585 O O . VAL A 1 81 ? 7.268 -0.612 -19.570 1.00 89.81 81 VAL A O 1
ATOM 588 N N . PRO A 1 82 ? 9.304 -1.137 -18.757 1.00 89.56 82 PRO A N 1
ATOM 589 C CA . PRO A 1 82 ? 9.944 -1.258 -20.072 1.00 89.56 82 PRO A CA 1
ATOM 590 C C . PRO A 1 82 ? 9.244 -2.223 -21.035 1.00 89.56 82 PRO A C 1
ATOM 592 O O . PRO A 1 82 ? 9.180 -1.965 -22.236 1.00 89.56 82 PRO A O 1
ATOM 595 N N . ASP A 1 83 ? 8.724 -3.332 -20.507 1.00 93.38 83 ASP A N 1
ATOM 596 C CA . ASP A 1 83 ? 8.022 -4.357 -21.267 1.00 93.38 83 ASP A CA 1
ATOM 597 C C . ASP A 1 83 ? 7.102 -5.203 -20.366 1.00 93.38 83 ASP A C 1
ATOM 599 O O . ASP A 1 83 ? 6.997 -5.0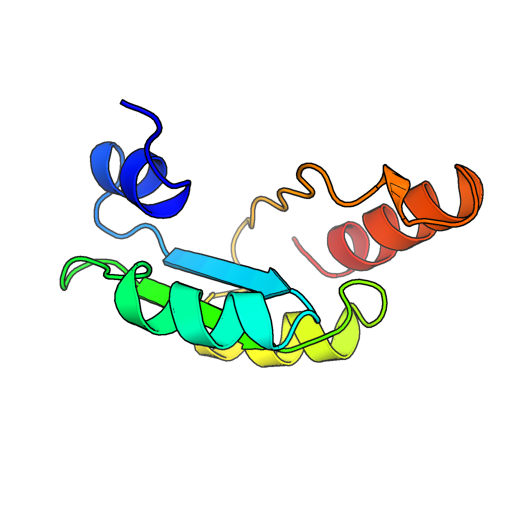18 -19.148 1.00 93.38 83 ASP A O 1
ATOM 603 N N . SER A 1 84 ? 6.401 -6.153 -20.990 1.00 92.88 84 SER A N 1
ATOM 604 C CA . SER A 1 84 ? 5.496 -7.056 -20.284 1.00 92.88 84 SER A CA 1
ATOM 605 C C . SER A 1 84 ? 6.228 -8.005 -19.334 1.00 92.88 84 SER A C 1
ATOM 607 O O . SER A 1 84 ? 5.669 -8.357 -18.298 1.00 92.88 84 SER A O 1
ATOM 609 N N . GLU A 1 85 ? 7.455 -8.427 -19.640 1.00 95.50 85 GLU A N 1
ATOM 610 C CA . GLU A 1 85 ? 8.208 -9.342 -18.778 1.00 95.50 85 GLU A CA 1
ATOM 611 C C . GLU A 1 85 ? 8.559 -8.660 -17.453 1.00 95.50 85 GLU A C 1
ATOM 613 O O . GLU A 1 85 ? 8.273 -9.203 -16.382 1.00 95.50 85 GLU A O 1
ATOM 618 N N . ALA A 1 86 ? 9.059 -7.427 -17.523 1.00 92.88 86 ALA A N 1
ATOM 619 C CA . ALA A 1 86 ? 9.325 -6.588 -16.367 1.00 92.88 86 ALA A CA 1
ATOM 620 C C . ALA A 1 86 ? 8.041 -6.280 -15.575 1.00 92.88 86 ALA A C 1
ATOM 622 O O . ALA A 1 86 ? 8.064 -6.317 -14.346 1.00 92.88 86 ALA A O 1
ATOM 623 N N . ALA A 1 87 ? 6.898 -6.070 -16.240 1.00 93.19 87 ALA A N 1
ATOM 624 C CA . ALA A 1 87 ? 5.616 -5.866 -15.556 1.00 93.19 87 ALA A CA 1
ATOM 625 C C . ALA A 1 87 ? 5.161 -7.116 -14.781 1.00 93.19 87 ALA A C 1
ATOM 627 O O . ALA A 1 87 ? 4.681 -7.012 -13.652 1.00 93.19 87 ALA A O 1
ATOM 628 N N . HIS A 1 88 ? 5.350 -8.310 -15.350 1.00 93.81 88 HIS A N 1
ATOM 629 C CA . HIS A 1 88 ? 5.067 -9.559 -14.644 1.00 93.81 88 HIS A CA 1
ATOM 630 C C . HIS A 1 88 ? 6.053 -9.816 -13.501 1.00 93.81 88 HIS A C 1
ATOM 632 O O . HIS A 1 88 ? 5.653 -10.354 -12.472 1.00 93.81 88 HIS A O 1
ATOM 638 N N . ALA A 1 89 ? 7.333 -9.478 -13.672 1.00 94.44 89 ALA A N 1
ATOM 639 C CA . ALA A 1 89 ? 8.335 -9.599 -12.614 1.00 94.44 89 ALA A CA 1
ATOM 640 C C . ALA A 1 89 ? 8.007 -8.681 -11.426 1.00 94.44 89 ALA A C 1
ATOM 642 O O . ALA A 1 89 ? 8.019 -9.134 -10.286 1.00 94.44 89 ALA A O 1
ATOM 643 N N . LEU A 1 90 ? 7.621 -7.436 -11.711 1.00 94.12 90 LEU A N 1
ATOM 644 C CA . LEU A 1 90 ? 7.124 -6.476 -10.730 1.00 94.12 90 LEU A CA 1
ATOM 645 C C . LEU A 1 90 ? 5.891 -7.002 -9.985 1.00 94.12 90 LEU A C 1
ATOM 647 O O . LEU A 1 90 ? 5.853 -6.983 -8.765 1.00 94.12 90 LEU A O 1
ATOM 651 N N . LEU A 1 91 ? 4.873 -7.497 -10.693 1.00 93.94 91 LEU A N 1
ATOM 652 C CA . LEU A 1 91 ? 3.686 -8.050 -10.031 1.00 93.94 91 LEU A CA 1
ATOM 653 C C . LEU A 1 91 ? 4.040 -9.247 -9.137 1.00 93.94 91 LEU A C 1
ATOM 655 O O . LEU A 1 91 ? 3.550 -9.338 -8.014 1.00 93.94 91 LEU A O 1
ATOM 659 N N . ARG A 1 92 ? 4.912 -10.143 -9.615 1.00 95.31 92 ARG A N 1
ATOM 660 C CA . ARG A 1 92 ? 5.369 -11.306 -8.846 1.00 95.31 92 ARG A CA 1
ATOM 661 C C . ARG A 1 92 ? 6.125 -10.916 -7.582 1.00 95.31 92 ARG A C 1
ATOM 663 O O . ARG A 1 92 ? 5.868 -11.518 -6.552 1.00 95.31 92 ARG A O 1
ATOM 670 N N . SER A 1 93 ? 6.978 -9.891 -7.616 1.00 95.50 93 SER A N 1
ATOM 671 C CA . SER A 1 93 ? 7.734 -9.485 -6.422 1.00 95.50 93 SER A CA 1
ATOM 672 C C . SER A 1 93 ? 6.836 -9.042 -5.261 1.00 95.50 93 SER A C 1
ATOM 674 O O . SER A 1 93 ? 7.184 -9.279 -4.107 1.00 95.50 93 SER A O 1
ATOM 676 N N . TYR A 1 94 ? 5.669 -8.459 -5.551 1.00 96.06 94 TYR A N 1
ATOM 677 C CA . TYR A 1 94 ? 4.660 -8.161 -4.533 1.00 96.06 94 TYR A CA 1
ATOM 678 C C . TYR A 1 94 ? 3.850 -9.393 -4.127 1.00 96.06 94 TYR A C 1
ATOM 680 O O . TYR A 1 94 ? 3.656 -9.620 -2.938 1.00 96.06 94 TYR A O 1
ATOM 688 N N . LEU A 1 95 ? 3.368 -10.183 -5.092 1.00 94.81 95 LEU A N 1
ATOM 689 C CA . LEU A 1 95 ? 2.515 -11.342 -4.806 1.00 94.81 95 LEU A CA 1
ATOM 690 C C . LEU A 1 95 ? 3.257 -12.451 -4.049 1.00 94.81 95 LEU A C 1
ATOM 692 O O . LEU A 1 95 ? 2.673 -13.061 -3.166 1.00 94.81 95 LEU A O 1
ATOM 696 N N . ASP A 1 96 ? 4.534 -12.682 -4.350 1.00 95.19 96 ASP A N 1
ATOM 697 C CA . ASP A 1 96 ? 5.349 -13.709 -3.690 1.00 95.19 96 ASP A CA 1
ATOM 698 C C . ASP A 1 96 ? 5.695 -13.335 -2.235 1.00 95.19 96 ASP A C 1
ATOM 700 O O . ASP A 1 96 ? 6.043 -14.201 -1.431 1.00 95.19 96 ASP A O 1
ATOM 704 N N . ALA A 1 97 ? 5.627 -12.045 -1.892 1.00 93.31 97 ALA A N 1
ATOM 705 C CA . ALA A 1 97 ? 5.954 -11.519 -0.568 1.00 93.31 97 ALA A CA 1
ATOM 706 C C . ALA A 1 97 ? 4.728 -11.343 0.346 1.00 93.31 97 ALA A C 1
ATOM 708 O O . ALA A 1 97 ? 4.890 -10.989 1.516 1.00 93.31 97 ALA A O 1
ATOM 709 N N . LEU A 1 98 ? 3.520 -11.562 -0.179 1.00 92.94 98 LEU A N 1
ATOM 710 C CA . LEU A 1 98 ? 2.253 -11.385 0.526 1.00 92.94 98 LEU A CA 1
ATOM 711 C C . LEU A 1 98 ? 1.510 -12.730 0.651 1.00 92.94 98 LEU A C 1
ATOM 713 O O . LEU A 1 98 ? 1.699 -13.607 -0.192 1.00 92.94 98 LEU A O 1
ATOM 717 N N . PRO A 1 99 ? 0.710 -12.920 1.716 1.00 86.56 99 PRO A N 1
ATOM 718 C CA . PRO A 1 99 ? -0.002 -14.172 1.981 1.00 86.56 99 PRO A CA 1
ATOM 719 C C . PRO A 1 99 ? -1.200 -14.428 1.055 1.00 86.56 99 PRO A C 1
ATOM 721 O O . PRO A 1 99 ? -1.833 -13.452 0.586 1.00 86.56 99 PRO A O 1
#

Radius of gyration: 13.74 Å; chains: 1; bounding box: 29×31×34 Å

Foldseek 3Di:
DPDDPQRVVCVVPLAEEDEAEDQDPVCVVVCVVRQDGDPNYYYYYDNDDLLPVVVSVVVVVVRDDQQDADDDDDPPCCVVQPDPVSVVVSVCSNVVSGD

pLDDT: mean 89.98, std 9.03, range [52.38, 97.25]

Sequence (99 aa):
TANATHEVAQSVAPTARIVYVDHDPIVLAHARALLTSGPEGATDYVHGDLADAPTVLAEAAKTLDLTQPVAVLILSTLGHVPDSEAAHALLRSYLDALP